Protein AF-A0A3C0FKK7-F1 (afdb_monomer_lite)

Structure (mmCIF, N/CA/C/O backbone):
data_AF-A0A3C0FKK7-F1
#
_entry.id   AF-A0A3C0FKK7-F1
#
loop_
_atom_site.group_PDB
_atom_site.id
_atom_site.type_symbol
_atom_site.label_atom_id
_atom_site.label_alt_id
_atom_site.label_comp_id
_atom_site.label_asym_id
_atom_site.label_entity_id
_atom_site.label_seq_id
_atom_site.pdbx_PDB_ins_code
_atom_site.Cartn_x
_atom_site.Cartn_y
_atom_site.Cartn_z
_atom_site.occupancy
_atom_site.B_iso_or_equiv
_atom_site.auth_seq_id
_atom_site.auth_comp_id
_atom_site.auth_asym_id
_atom_site.auth_atom_id
_atom_site.pdbx_PDB_model_num
ATOM 1 N N . SER A 1 1 ? 3.326 4.885 13.897 1.00 86.88 1 SER A N 1
ATOM 2 C CA . SER A 1 1 ? 2.472 4.801 12.696 1.00 86.88 1 SER A CA 1
ATOM 3 C C . SER A 1 1 ? 1.045 5.149 13.090 1.00 86.88 1 SER A C 1
ATOM 5 O O . SER A 1 1 ? 0.709 4.917 14.244 1.00 86.88 1 SER A O 1
ATOM 7 N N . VAL A 1 2 ? 0.241 5.730 12.191 1.00 97.00 2 VAL A N 1
ATOM 8 C CA . VAL A 1 2 ? -1.192 6.044 12.430 1.00 97.00 2 VAL A CA 1
ATOM 9 C C . VAL A 1 2 ? -2.098 4.866 12.043 1.00 97.00 2 VAL A C 1
ATOM 11 O O . VAL A 1 2 ? -3.143 4.652 12.658 1.00 97.00 2 VAL A O 1
ATOM 14 N N . VAL A 1 3 ? -1.668 4.079 11.054 1.00 97.94 3 VAL A N 1
ATOM 15 C CA . VAL A 1 3 ? -2.349 2.869 10.583 1.00 97.94 3 VAL A CA 1
ATOM 16 C C . VAL A 1 3 ? -1.455 1.639 10.724 1.00 97.94 3 VAL A C 1
ATOM 18 O O . VAL A 1 3 ? -0.226 1.758 10.773 1.00 97.94 3 VAL A O 1
ATOM 21 N N . ASP A 1 4 ? -2.075 0.462 10.737 1.00 96.94 4 ASP A N 1
ATOM 22 C CA . ASP A 1 4 ? -1.386 -0.827 10.660 1.00 96.94 4 ASP A CA 1
ATOM 23 C C . ASP A 1 4 ? -1.133 -1.306 9.216 1.00 96.94 4 ASP A C 1
ATOM 25 O O . ASP A 1 4 ? -1.484 -0.640 8.239 1.00 96.94 4 ASP A O 1
ATOM 29 N N . GLU A 1 5 ? -0.544 -2.496 9.064 1.00 95.25 5 GLU A N 1
ATOM 30 C CA . GLU A 1 5 ? -0.212 -3.105 7.769 1.00 95.25 5 GLU A CA 1
ATOM 31 C C . GLU A 1 5 ? -1.435 -3.443 6.903 1.00 95.25 5 GLU A C 1
ATOM 33 O O . GLU A 1 5 ? -1.305 -3.710 5.707 1.00 95.25 5 GLU A O 1
ATOM 38 N N . LYS A 1 6 ? -2.634 -3.424 7.495 1.00 96.56 6 LYS A N 1
ATOM 39 C CA . LYS A 1 6 ? -3.917 -3.648 6.822 1.00 96.56 6 LYS A CA 1
ATOM 40 C C . LYS A 1 6 ? -4.690 -2.348 6.622 1.00 96.56 6 LYS A C 1
ATOM 42 O O . LYS A 1 6 ? -5.894 -2.406 6.356 1.00 96.56 6 LYS A O 1
ATOM 47 N N . THR A 1 7 ? -4.020 -1.197 6.722 1.00 97.50 7 THR A N 1
ATOM 48 C CA . THR A 1 7 ? -4.569 0.161 6.549 1.00 97.50 7 THR A CA 1
ATOM 49 C C . THR A 1 7 ? -5.596 0.578 7.607 1.00 97.50 7 THR A C 1
ATOM 51 O O . THR A 1 7 ? -6.279 1.588 7.438 1.00 97.50 7 THR A O 1
ATOM 54 N N . ARG A 1 8 ? -5.734 -0.180 8.705 1.00 98.19 8 ARG A N 1
ATOM 55 C CA . ARG A 1 8 ? -6.695 0.119 9.779 1.00 98.19 8 ARG A CA 1
ATOM 56 C C . ARG A 1 8 ? -6.132 1.203 10.684 1.00 98.19 8 ARG A C 1
ATOM 58 O O . ARG A 1 8 ? -4.968 1.133 11.071 1.00 98.19 8 ARG A O 1
ATOM 65 N N . VAL A 1 9 ? -6.961 2.180 11.039 1.00 98.38 9 VAL A N 1
ATOM 66 C CA . VAL A 1 9 ? -6.571 3.247 11.971 1.00 98.38 9 VAL A CA 1
ATOM 67 C C . VAL A 1 9 ? -6.457 2.673 13.380 1.00 98.38 9 VAL A C 1
ATOM 69 O O . VAL A 1 9 ? -7.370 2.007 13.868 1.00 98.38 9 VAL A O 1
ATOM 72 N N . HIS A 1 10 ? -5.335 2.923 14.052 1.00 98.00 10 HIS A N 1
ATOM 73 C CA . HIS A 1 10 ? -5.155 2.456 15.423 1.00 98.00 10 HIS A CA 1
ATOM 74 C C . HIS A 1 10 ? -6.179 3.111 16.364 1.00 98.00 10 HIS A C 1
ATOM 76 O O . HIS A 1 10 ? -6.352 4.326 16.356 1.00 98.00 10 HIS A O 1
ATOM 82 N N . GLY A 1 11 ? -6.846 2.303 17.193 1.00 97.81 11 GLY A N 1
ATOM 83 C CA . GLY A 1 11 ? -7.809 2.788 18.190 1.00 97.81 11 GLY A CA 1
ATOM 84 C C . GLY A 1 11 ? -9.176 3.206 17.638 1.00 97.81 11 GLY A C 1
ATOM 85 O O . GLY A 1 11 ? -10.009 3.658 18.418 1.00 97.81 11 GLY A O 1
ATOM 86 N N . VAL A 1 12 ? -9.432 3.041 16.333 1.00 98.44 12 VAL A N 1
ATOM 87 C CA . VAL A 1 12 ? -10.733 3.341 15.715 1.00 98.44 12 VAL A CA 1
ATOM 88 C C . VAL A 1 12 ? -11.249 2.114 14.975 1.00 98.44 12 VAL A C 1
ATOM 90 O O . VAL A 1 12 ? -10.613 1.599 14.056 1.00 98.44 12 VAL A O 1
ATOM 93 N N . GLU A 1 13 ? -12.425 1.638 15.369 1.00 97.81 13 GLU A N 1
ATOM 94 C CA . GLU A 1 13 ? -13.067 0.503 14.717 1.00 97.81 13 GLU A CA 1
ATOM 95 C C . GLU A 1 13 ? -13.686 0.912 13.372 1.00 97.81 13 GLU A C 1
ATOM 97 O O . GLU A 1 13 ? -14.200 2.016 13.207 1.00 97.81 13 GLU A O 1
ATOM 102 N N . GLY A 1 14 ? -13.627 0.017 12.383 1.00 97.12 14 GLY A N 1
ATOM 103 C CA . GLY A 1 14 ? -14.302 0.206 11.095 1.00 97.12 14 GLY A CA 1
ATOM 104 C C . GLY A 1 14 ? -13.685 1.256 10.162 1.00 97.12 14 GLY A C 1
ATOM 105 O O . GLY A 1 14 ? -14.145 1.376 9.029 1.00 97.12 14 GLY A O 1
ATOM 106 N N . LEU A 1 15 ? -12.626 1.963 10.574 1.00 98.19 15 LEU A N 1
ATOM 107 C CA . LEU A 1 15 ? -11.987 3.017 9.783 1.00 98.19 15 LEU A CA 1
ATOM 108 C C . LEU A 1 15 ? -10.653 2.568 9.169 1.00 98.19 15 LEU A C 1
ATOM 110 O O . LEU A 1 15 ? -9.812 1.940 9.819 1.00 98.19 15 L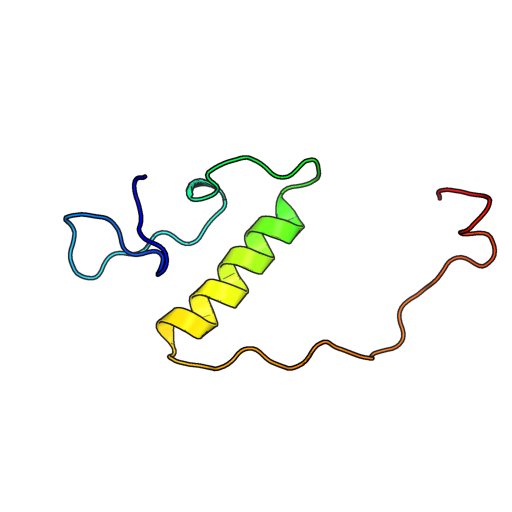EU A O 1
ATOM 114 N N . ARG A 1 16 ? -10.444 2.936 7.903 1.00 98.50 16 ARG A N 1
ATOM 115 C CA . ARG A 1 16 ? -9.187 2.747 7.170 1.00 98.50 16 ARG A CA 1
ATOM 116 C C . ARG A 1 16 ? -8.788 4.032 6.453 1.00 98.50 16 ARG A C 1
ATOM 118 O O . ARG A 1 16 ? -9.665 4.784 6.037 1.00 98.50 16 ARG A O 1
ATOM 125 N N . VAL A 1 17 ? -7.485 4.241 6.274 1.00 98.06 17 VAL A N 1
ATOM 126 C CA . VAL A 1 17 ? -6.934 5.315 5.428 1.00 98.06 17 VAL A CA 1
ATOM 127 C C . VAL A 1 17 ? -6.178 4.673 4.272 1.00 98.06 17 VAL A C 1
ATOM 129 O O . VAL A 1 17 ? -5.300 3.842 4.492 1.00 98.06 17 VAL A O 1
ATOM 132 N N . VAL A 1 18 ? -6.548 5.030 3.042 1.00 98.00 18 VAL A N 1
ATOM 133 C CA . VAL A 1 18 ? -6.024 4.425 1.809 1.00 98.00 18 VAL A CA 1
ATOM 134 C C . VAL A 1 18 ? -5.659 5.533 0.825 1.00 98.00 18 VAL A C 1
ATOM 136 O O . VAL A 1 18 ? -6.385 5.817 -0.124 1.00 98.00 18 VAL A O 1
ATOM 139 N N . ASP A 1 19 ? -4.547 6.204 1.089 1.00 96.44 19 ASP A N 1
ATOM 140 C CA . ASP A 1 19 ? -4.011 7.267 0.242 1.00 96.44 19 ASP A CA 1
ATOM 141 C C . ASP A 1 19 ? -2.496 7.426 0.465 1.00 96.44 19 ASP A C 1
ATOM 143 O O . ASP A 1 19 ? -1.857 6.619 1.139 1.00 96.44 19 ASP A O 1
ATOM 147 N N . SER A 1 20 ? -1.900 8.485 -0.082 1.00 95.62 20 SER A N 1
ATOM 148 C CA . SER A 1 20 ? -0.479 8.781 0.102 1.00 95.62 20 SER A CA 1
ATOM 149 C C . SER A 1 20 ? -0.064 9.098 1.541 1.00 95.62 20 SER A C 1
ATOM 151 O O . SER A 1 20 ? 1.124 9.011 1.847 1.00 95.62 20 SER A O 1
ATOM 153 N N . SER A 1 21 ? -0.992 9.480 2.423 1.00 95.12 21 SER A N 1
ATOM 154 C CA . SER A 1 21 ? -0.673 9.898 3.795 1.00 95.12 21 SER A CA 1
ATOM 155 C C . SER A 1 21 ? -0.154 8.752 4.666 1.00 95.12 21 SER A C 1
ATOM 157 O O . SER A 1 21 ? 0.524 9.002 5.661 1.00 95.12 21 SER A O 1
ATOM 159 N N . ILE A 1 22 ? -0.416 7.496 4.280 1.00 96.12 22 ILE A N 1
ATOM 160 C CA . ILE A 1 22 ? 0.050 6.316 5.022 1.00 96.12 22 ILE A CA 1
ATOM 161 C C . ILE A 1 22 ? 1.480 5.897 4.659 1.00 96.12 22 ILE A C 1
ATOM 163 O O . ILE A 1 22 ? 2.016 4.974 5.272 1.00 96.12 22 ILE A O 1
ATOM 167 N N . MET A 1 23 ? 2.103 6.533 3.659 1.00 94.81 23 MET A N 1
ATOM 168 C CA . MET A 1 23 ? 3.479 6.220 3.272 1.00 94.81 23 MET A CA 1
ATOM 169 C C . MET A 1 23 ? 4.445 6.600 4.410 1.00 94.81 23 MET A C 1
ATOM 171 O O . MET A 1 23 ? 4.538 7.779 4.749 1.00 94.81 23 MET A O 1
ATOM 175 N N . PRO A 1 24 ? 5.216 5.651 4.983 1.00 92.94 24 PRO A N 1
ATOM 176 C CA . PRO A 1 24 ? 6.172 5.965 6.049 1.00 92.94 24 PRO A CA 1
ATOM 177 C C . PRO A 1 24 ? 7.366 6.780 5.535 1.00 92.94 24 PRO A C 1
ATOM 179 O O . PRO A 1 24 ? 8.024 7.495 6.286 1.00 92.94 24 PRO A O 1
ATOM 182 N N . THR A 1 25 ? 7.671 6.661 4.245 1.00 93.06 25 THR A N 1
ATOM 183 C CA . THR A 1 25 ? 8.663 7.465 3.535 1.00 93.06 25 THR A CA 1
ATOM 184 C C . THR A 1 25 ? 8.160 7.673 2.115 1.00 93.06 25 THR A C 1
ATOM 186 O O . THR A 1 25 ? 7.635 6.748 1.495 1.00 93.06 25 THR A O 1
ATOM 189 N N . ILE A 1 26 ? 8.281 8.900 1.618 1.00 89.44 26 ILE A N 1
ATOM 190 C CA . ILE A 1 26 ? 7.764 9.291 0.308 1.00 89.44 26 ILE A CA 1
ATOM 191 C C . ILE A 1 26 ? 8.623 8.650 -0.79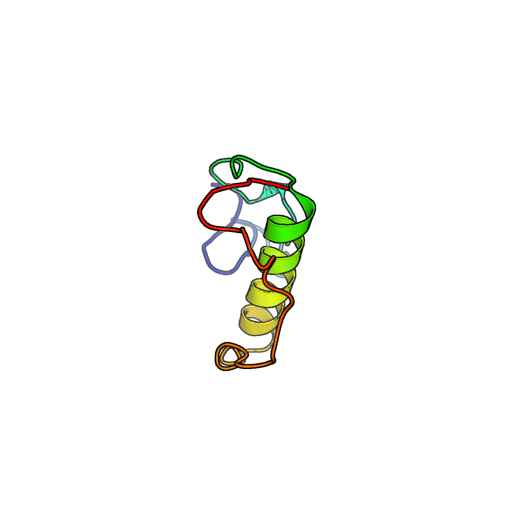0 1.00 89.44 26 ILE A C 1
ATOM 193 O O . ILE A 1 26 ? 9.851 8.687 -0.724 1.00 89.44 26 ILE A O 1
ATOM 197 N N . ALA A 1 27 ? 7.977 8.081 -1.809 1.00 88.88 27 ALA A N 1
ATOM 198 C CA . ALA A 1 27 ? 8.671 7.554 -2.978 1.00 88.88 27 ALA A CA 1
ATOM 199 C C . ALA A 1 27 ? 9.411 8.676 -3.731 1.00 88.88 27 ALA A C 1
ATOM 201 O O . ALA A 1 27 ? 8.864 9.757 -3.950 1.00 88.88 27 ALA A O 1
ATOM 202 N N . SER A 1 28 ? 10.641 8.411 -4.172 1.00 89.00 28 SER A N 1
ATOM 203 C CA . SER A 1 28 ? 11.432 9.330 -4.996 1.00 89.00 28 SER A CA 1
ATOM 204 C C . SER A 1 28 ? 10.872 9.398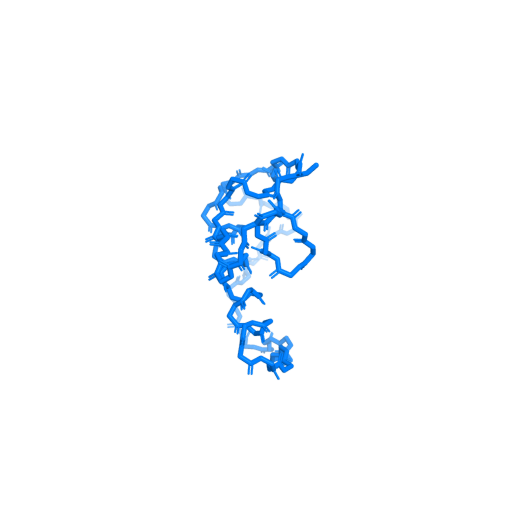 -6.423 1.00 89.00 28 SER A C 1
ATOM 206 O O . SER A 1 28 ? 11.328 8.706 -7.330 1.00 89.00 28 SER A O 1
ATOM 208 N N . GLY A 1 29 ? 9.839 10.219 -6.624 1.00 88.19 29 GLY A N 1
ATOM 209 C CA . GLY A 1 29 ? 9.180 10.403 -7.915 1.00 88.19 29 GLY A CA 1
ATOM 210 C C . GLY A 1 29 ? 7.785 11.014 -7.796 1.00 88.19 29 GLY A C 1
ATOM 211 O O . GLY A 1 29 ? 7.395 11.542 -6.757 1.00 88.19 29 GLY A O 1
ATOM 212 N N . ASN A 1 30 ? 7.019 10.946 -8.884 1.00 93.31 30 ASN A N 1
ATOM 213 C CA . 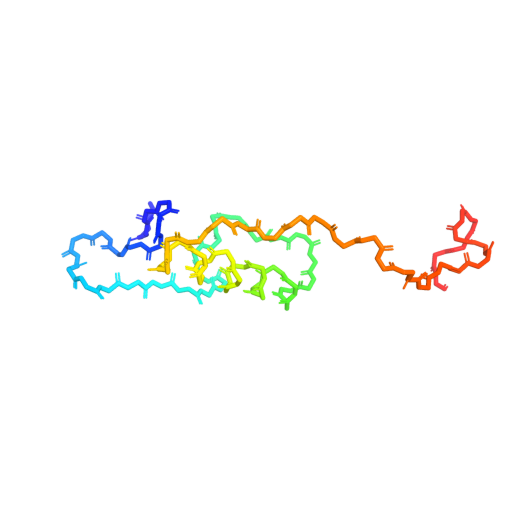A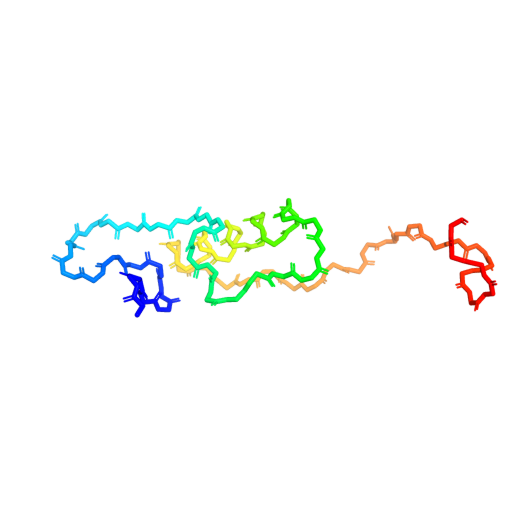SN A 1 30 ? 5.629 11.394 -8.885 1.00 93.31 30 ASN A CA 1
ATOM 214 C C . ASN A 1 30 ? 4.757 10.450 -8.036 1.00 93.31 30 ASN A C 1
ATOM 216 O O . ASN A 1 30 ? 4.817 9.232 -8.204 1.00 93.31 30 ASN A O 1
ATOM 220 N N . LEU A 1 31 ? 3.915 11.013 -7.163 1.00 94.06 31 LEU A N 1
ATOM 221 C CA . LEU A 1 31 ? 3.107 10.237 -6.216 1.00 94.06 31 LEU A CA 1
ATOM 222 C C . LEU A 1 31 ? 1.849 9.601 -6.813 1.00 94.06 31 LEU A C 1
ATOM 224 O O . LEU A 1 31 ? 1.202 8.804 -6.144 1.00 94.06 31 LEU A O 1
ATOM 228 N N . ASN A 1 32 ? 1.497 9.906 -8.059 1.00 95.69 32 ASN A N 1
ATOM 229 C CA . ASN A 1 32 ? 0.325 9.330 -8.708 1.00 95.69 32 ASN A CA 1
ATOM 230 C C . ASN A 1 32 ? 0.404 7.795 -8.750 1.00 95.69 32 ASN A C 1
ATOM 232 O O . ASN A 1 32 ? -0.502 7.125 -8.260 1.00 95.69 32 ASN A O 1
ATOM 236 N N . ALA A 1 33 ? 1.521 7.245 -9.236 1.00 95.00 33 ALA A N 1
ATOM 237 C CA . ALA A 1 33 ? 1.727 5.801 -9.306 1.00 95.00 33 ALA A CA 1
ATOM 238 C C . ALA A 1 33 ? 1.700 5.109 -7.924 1.00 95.00 33 ALA A C 1
ATOM 240 O O . ALA A 1 33 ? 0.907 4.182 -7.758 1.00 95.00 33 ALA A O 1
ATOM 241 N N . PRO A 1 34 ? 2.486 5.523 -6.906 1.00 95.69 34 PRO A N 1
ATOM 242 C CA . PRO A 1 34 ? 2.439 4.876 -5.595 1.00 95.69 34 PRO A CA 1
ATOM 243 C C . PRO A 1 34 ? 1.085 5.033 -4.893 1.00 95.69 34 PRO A C 1
ATOM 245 O O . PRO A 1 34 ? 0.643 4.085 -4.251 1.00 95.69 34 PRO A O 1
ATOM 248 N N . THR A 1 35 ? 0.379 6.157 -5.058 1.00 97.38 35 THR A N 1
ATOM 249 C CA . THR A 1 35 ? -0.978 6.316 -4.507 1.00 97.38 35 THR A CA 1
ATOM 250 C C . THR A 1 35 ? -1.964 5.333 -5.136 1.00 97.38 35 THR A C 1
ATOM 252 O O . THR A 1 35 ? -2.723 4.690 -4.413 1.00 97.38 35 THR A O 1
ATOM 255 N N . ILE A 1 36 ? -1.925 5.156 -6.463 1.00 97.19 36 ILE A N 1
ATOM 256 C CA . ILE A 1 36 ? -2.745 4.146 -7.151 1.00 97.19 36 ILE A CA 1
ATOM 257 C C . ILE A 1 36 ? -2.404 2.742 -6.633 1.00 97.19 36 ILE A C 1
ATOM 259 O O . ILE A 1 36 ? -3.306 1.981 -6.292 1.00 97.19 36 ILE A O 1
ATOM 263 N N . MET A 1 37 ? -1.115 2.411 -6.495 1.00 95.31 37 MET A N 1
ATOM 264 C CA . MET A 1 37 ? -0.684 1.102 -5.985 1.00 95.31 37 MET A CA 1
ATOM 265 C C . MET A 1 37 ? -1.167 0.824 -4.553 1.00 95.31 37 MET A C 1
ATOM 267 O O . MET A 1 37 ? -1.541 -0.310 -4.250 1.00 95.31 37 MET A O 1
ATOM 271 N N . ILE A 1 38 ? -1.189 1.836 -3.677 1.00 96.81 38 ILE A N 1
ATOM 272 C CA . ILE A 1 38 ? -1.763 1.721 -2.325 1.00 96.81 38 ILE A CA 1
ATOM 273 C C . ILE A 1 38 ? -3.254 1.381 -2.406 1.00 96.81 38 ILE A C 1
ATOM 275 O O . ILE A 1 38 ? -3.703 0.467 -1.713 1.00 96.81 38 ILE A O 1
ATOM 279 N N . GLY A 1 39 ? -4.001 2.071 -3.274 1.00 97.31 39 GLY A N 1
ATOM 280 C CA . GLY A 1 39 ? -5.420 1.808 -3.516 1.00 97.31 39 GLY A CA 1
ATOM 281 C C . GLY A 1 39 ? -5.690 0.371 -3.962 1.00 97.31 39 GLY A C 1
ATOM 282 O O . GLY A 1 39 ? -6.483 -0.327 -3.330 1.00 97.31 39 GLY A O 1
ATOM 283 N N . GLU A 1 40 ? -4.980 -0.095 -4.992 1.00 97.06 40 GLU A N 1
ATOM 284 C CA . GLU A 1 40 ? -5.096 -1.466 -5.513 1.00 97.06 40 GLU A CA 1
ATOM 285 C C . GLU A 1 40 ? -4.783 -2.509 -4.431 1.00 97.06 40 GLU A C 1
ATOM 287 O O . GLU A 1 40 ? -5.577 -3.414 -4.162 1.00 97.06 40 GLU A O 1
ATOM 292 N N . LYS A 1 41 ? -3.661 -2.342 -3.719 1.00 95.81 41 LYS A N 1
ATOM 293 C CA . LYS A 1 41 ? -3.262 -3.273 -2.658 1.00 95.81 41 LYS A CA 1
ATOM 294 C C . LYS A 1 41 ? -4.270 -3.306 -1.509 1.00 95.81 41 LYS A C 1
ATOM 296 O O . LYS A 1 41 ? -4.566 -4.378 -0.975 1.00 95.81 41 LYS A O 1
ATOM 301 N N . ALA A 1 42 ? -4.786 -2.150 -1.102 1.00 97.62 42 ALA A N 1
ATOM 302 C CA . ALA A 1 42 ? -5.774 -2.062 -0.038 1.00 97.62 42 ALA A CA 1
ATOM 303 C C . ALA A 1 42 ? -7.120 -2.666 -0.455 1.00 97.62 42 ALA A C 1
ATOM 305 O O . ALA A 1 42 ? -7.765 -3.314 0.369 1.00 97.62 42 ALA A O 1
ATOM 306 N N . ALA A 1 43 ? -7.528 -2.517 -1.720 1.00 97.38 43 ALA A N 1
ATOM 307 C CA . ALA A 1 43 ? -8.736 -3.150 -2.241 1.00 97.38 43 ALA A CA 1
ATOM 308 C C . ALA A 1 43 ? -8.674 -4.678 -2.096 1.00 97.38 43 ALA A C 1
ATOM 310 O O . ALA A 1 43 ? -9.645 -5.288 -1.637 1.00 97.38 43 ALA A O 1
ATOM 311 N N . ASP A 1 44 ? -7.524 -5.288 -2.395 1.00 97.69 44 ASP A N 1
ATOM 312 C CA . ASP A 1 44 ? -7.298 -6.719 -2.177 1.00 97.69 44 ASP A CA 1
ATOM 313 C C . ASP A 1 44 ? -7.380 -7.102 -0.695 1.00 97.69 44 ASP A C 1
ATOM 315 O O . ASP A 1 44 ? -8.089 -8.045 -0.340 1.00 97.69 44 ASP A O 1
ATOM 319 N N . ILE A 1 45 ? -6.727 -6.342 0.191 1.00 97.06 45 ILE A N 1
ATOM 320 C CA . ILE A 1 45 ? -6.762 -6.579 1.645 1.00 97.06 45 ILE A CA 1
ATOM 321 C C . ILE A 1 45 ? -8.196 -6.502 2.184 1.00 97.06 45 ILE A C 1
ATOM 323 O O . ILE A 1 45 ? -8.619 -7.370 2.947 1.00 97.06 45 ILE A O 1
ATOM 327 N N . ILE A 1 46 ? -8.952 -5.474 1.790 1.00 96.88 46 ILE A N 1
ATOM 328 C CA . ILE A 1 46 ? -10.325 -5.237 2.255 1.00 96.88 46 ILE A CA 1
ATOM 329 C C . ILE A 1 46 ? -11.269 -6.327 1.743 1.00 96.88 46 ILE A C 1
ATOM 331 O O . ILE A 1 46 ? -12.154 -6.764 2.476 1.00 96.88 46 ILE A O 1
ATOM 335 N N . ARG A 1 47 ? -11.082 -6.783 0.499 1.00 97.19 47 ARG A N 1
ATOM 336 C CA . ARG A 1 47 ? -11.922 -7.816 -0.125 1.00 97.19 47 ARG A CA 1
ATOM 337 C C . ARG A 1 47 ? -11.450 -9.245 0.152 1.00 97.19 47 ARG A C 1
ATOM 339 O O . ARG A 1 47 ? -12.117 -10.172 -0.301 1.00 97.19 47 ARG A O 1
ATOM 346 N N . GLY A 1 48 ? -10.322 -9.431 0.840 1.00 96.38 48 GLY A N 1
ATOM 347 C CA . GLY A 1 48 ? -9.720 -10.745 1.075 1.00 96.38 48 GLY A CA 1
ATOM 348 C C . GLY A 1 48 ? -9.281 -11.447 -0.214 1.00 96.38 48 GLY A C 1
ATOM 349 O O . GLY A 1 48 ? -9.401 -12.665 -0.317 1.00 96.38 48 GLY A O 1
ATOM 350 N N . LYS A 1 49 ? -8.829 -10.686 -1.216 1.00 96.94 49 LYS A N 1
ATOM 351 C CA . LYS A 1 49 ? -8.398 -11.217 -2.512 1.00 96.94 49 LYS A CA 1
ATOM 352 C C . LYS A 1 49 ? -6.886 -11.375 -2.574 1.00 96.94 49 LYS A C 1
ATOM 354 O O . LYS A 1 49 ? -6.130 -10.583 -2.017 1.00 96.94 49 LYS A O 1
ATOM 359 N N . THR A 1 50 ? -6.448 -12.406 -3.285 1.00 95.38 50 THR A N 1
ATOM 360 C CA . THR A 1 50 ? -5.053 -12.527 -3.704 1.00 95.38 50 THR A CA 1
ATOM 361 C C . THR A 1 50 ? -4.808 -11.582 -4.884 1.00 95.38 50 THR A C 1
ATOM 363 O O . THR A 1 50 ? -5.632 -11.580 -5.803 1.00 95.38 50 THR A O 1
ATOM 366 N N . PRO A 1 51 ? -3.695 -10.822 -4.894 1.00 92.12 51 PRO A N 1
ATOM 367 C CA . PRO A 1 51 ? -3.333 -9.996 -6.037 1.00 92.12 51 PRO A CA 1
ATOM 368 C C . PRO A 1 51 ? -3.224 -10.812 -7.321 1.00 92.12 51 PRO A C 1
ATOM 370 O O . PRO A 1 51 ? -2.810 -11.975 -7.303 1.00 92.12 51 PRO A O 1
ATOM 373 N N . LEU A 1 52 ? -3.567 -10.183 -8.442 1.00 92.12 52 LEU A N 1
ATOM 374 C CA . LEU A 1 52 ? -3.371 -10.774 -9.760 1.00 92.12 52 LEU A CA 1
ATOM 375 C C . LEU A 1 52 ? -1.882 -11.030 -10.027 1.00 92.12 52 LEU A C 1
ATOM 377 O O . LEU A 1 52 ? -1.001 -10.352 -9.492 1.00 92.12 52 LEU A O 1
ATOM 381 N N . ALA A 1 53 ? -1.608 -12.005 -10.893 1.00 94.94 53 ALA A N 1
ATOM 382 C CA . ALA A 1 53 ? -0.260 -12.216 -11.399 1.00 94.94 53 ALA A CA 1
ATOM 383 C C . ALA A 1 53 ? 0.229 -10.971 -12.172 1.00 94.94 53 ALA A C 1
ATOM 385 O O . ALA A 1 53 ? -0.593 -10.265 -12.769 1.00 94.94 53 ALA A O 1
ATOM 386 N N . PRO A 1 54 ? 1.550 -10.707 -12.201 1.00 92.69 54 PRO A N 1
ATOM 387 C CA . PRO A 1 54 ? 2.115 -9.636 -13.012 1.00 92.69 54 PRO A CA 1
ATOM 388 C C . PRO A 1 54 ? 1.666 -9.725 -14.473 1.00 92.69 54 PRO A C 1
ATOM 390 O O . PRO A 1 54 ? 1.595 -10.811 -15.053 1.00 92.69 54 PRO A O 1
ATOM 393 N N . SER A 1 55 ? 1.365 -8.573 -15.070 1.00 92.69 55 SER A N 1
ATOM 394 C CA . SER A 1 55 ? 0.978 -8.506 -16.478 1.00 92.69 55 SER A CA 1
ATOM 395 C C . SER A 1 55 ? 2.186 -8.752 -17.381 1.00 92.69 55 SER A C 1
ATOM 397 O O . SER A 1 55 ? 3.212 -8.093 -17.233 1.00 92.69 55 SER A O 1
ATOM 399 N N . ASN A 1 56 ? 2.024 -9.644 -18.359 1.00 94.81 56 ASN A N 1
ATOM 400 C CA . ASN A 1 56 ? 2.968 -9.849 -19.464 1.00 94.81 56 ASN A CA 1
ATOM 401 C C . ASN A 1 56 ? 2.510 -9.131 -20.746 1.00 94.81 56 ASN A C 1
ATOM 403 O O . ASN A 1 56 ? 2.916 -9.501 -21.847 1.00 94.81 56 ASN A O 1
ATOM 407 N N . ALA A 1 57 ? 1.600 -8.157 -20.629 1.00 94.38 57 ALA A N 1
ATOM 408 C CA . ALA A 1 57 ? 1.137 -7.396 -21.780 1.00 94.38 57 ALA A CA 1
ATOM 409 C C . ALA A 1 57 ? 2.314 -6.644 -22.429 1.00 94.38 57 ALA A C 1
ATOM 411 O O . ALA A 1 57 ? 3.163 -6.105 -21.712 1.00 94.38 57 ALA A O 1
ATOM 412 N N . PRO A 1 58 ? 2.373 -6.579 -23.771 1.00 93.75 58 PRO A N 1
ATOM 413 C CA . PRO A 1 58 ? 3.390 -5.788 -24.442 1.00 93.75 58 PRO A CA 1
ATOM 414 C C . PRO A 1 58 ? 3.242 -4.320 -24.031 1.00 93.75 58 PRO A C 1
ATOM 416 O O . PRO A 1 58 ? 2.141 -3.769 -24.016 1.00 93.75 58 PRO A O 1
ATOM 419 N N . TYR A 1 59 ? 4.363 -3.687 -23.708 1.00 90.94 59 TYR A N 1
ATOM 420 C CA . TYR A 1 59 ? 4.447 -2.260 -23.433 1.00 90.94 59 TYR A CA 1
ATOM 421 C C . TYR A 1 59 ? 5.484 -1.633 -24.358 1.00 90.94 59 TYR A C 1
ATOM 423 O O . TYR A 1 59 ? 6.346 -2.312 -24.918 1.00 90.94 59 TYR A O 1
ATOM 431 N N . PHE A 1 60 ? 5.380 -0.324 -24.552 1.00 92.25 60 PHE A N 1
ATOM 432 C CA . PHE A 1 60 ? 6.313 0.385 -25.409 1.00 92.25 60 PHE A CA 1
ATOM 433 C C . PHE A 1 60 ? 7.704 0.450 -24.766 1.00 92.25 60 PHE A C 1
ATOM 435 O O . PHE A 1 60 ? 7.854 0.923 -23.638 1.00 92.25 60 PHE A O 1
ATOM 442 N N . VAL A 1 61 ? 8.718 0.032 -25.522 1.00 91.06 61 VAL A N 1
ATOM 443 C CA . VAL A 1 61 ? 10.135 0.187 -25.187 1.00 91.06 61 VAL A CA 1
ATOM 444 C C . VAL A 1 61 ? 10.770 1.027 -26.288 1.00 91.06 61 VAL A C 1
ATOM 446 O O . VAL A 1 61 ? 10.651 0.692 -27.466 1.00 91.06 61 VAL A O 1
ATOM 449 N N . HIS A 1 62 ? 11.416 2.134 -25.920 1.00 90.00 62 HIS A N 1
ATOM 450 C CA . HIS A 1 62 ? 12.116 2.973 -26.892 1.00 90.00 62 HIS A CA 1
ATOM 451 C C . HIS A 1 62 ? 13.279 2.185 -27.517 1.00 90.00 62 HIS A C 1
ATOM 453 O O . HIS A 1 62 ? 14.019 1.519 -26.797 1.00 90.00 62 HIS A O 1
ATOM 459 N N . SER A 1 63 ? 13.471 2.267 -28.837 1.00 92.62 63 SER A N 1
ATOM 460 C CA . SER A 1 63 ? 14.490 1.475 -29.552 1.00 92.62 63 SER A CA 1
ATOM 461 C C . SER A 1 63 ? 15.922 1.745 -29.078 1.00 92.62 63 SER A C 1
ATOM 463 O O . SER A 1 63 ? 16.763 0.858 -29.143 1.00 92.62 63 SER A O 1
ATOM 465 N N . GLU A 1 64 ? 16.189 2.947 -28.566 1.00 93.44 64 GLU A N 1
ATOM 466 C CA . GLU A 1 64 ? 17.497 3.362 -28.037 1.00 93.44 64 GLU A CA 1
ATOM 467 C C . GLU A 1 64 ? 17.501 3.512 -26.501 1.00 93.44 64 GLU A C 1
ATOM 469 O O . GLU A 1 64 ? 18.254 4.320 -25.967 1.00 93.44 64 GLU A O 1
ATOM 474 N N . TRP A 1 65 ? 16.632 2.802 -25.766 1.00 91.69 65 TRP A N 1
ATOM 475 C CA . TRP A 1 65 ? 16.475 2.991 -24.309 1.00 91.69 65 TRP A CA 1
ATOM 476 C C . TRP A 1 65 ? 17.772 2.808 -23.496 1.00 91.69 65 TRP A C 1
ATOM 478 O O . TRP A 1 65 ? 17.900 3.393 -22.424 1.00 91.69 65 TRP A O 1
ATOM 488 N N . GLU A 1 66 ? 18.726 2.020 -24.000 1.00 92.50 66 GLU A N 1
ATOM 489 C CA . GLU A 1 66 ? 20.026 1.785 -23.354 1.00 92.50 66 GLU A CA 1
ATOM 490 C C . GLU A 1 66 ? 20.946 3.010 -23.407 1.00 92.50 66 GLU A C 1
ATOM 492 O O . GLU A 1 66 ? 21.785 3.198 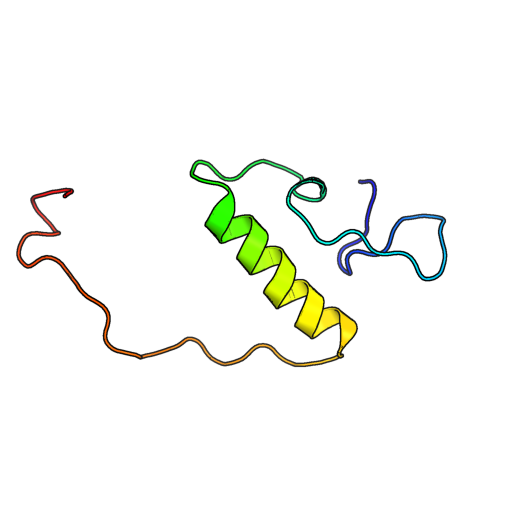-22.530 1.00 92.50 66 GLU A O 1
ATOM 497 N N . THR A 1 67 ? 20.801 3.846 -24.437 1.00 93.75 67 THR A N 1
ATOM 498 C CA . THR A 1 67 ? 21.720 4.958 -24.720 1.00 93.75 67 THR A CA 1
ATOM 499 C C . THR A 1 67 ? 21.049 6.325 -24.659 1.00 93.75 67 THR A C 1
ATOM 501 O O . THR A 1 67 ? 21.745 7.341 -24.631 1.00 93.75 67 THR A O 1
ATOM 504 N N . LYS A 1 68 ? 19.712 6.380 -24.610 1.00 86.19 68 LYS A N 1
ATOM 505 C CA . LYS A 1 68 ? 18.932 7.619 -24.545 1.00 86.19 68 LYS A CA 1
ATOM 506 C C . LYS A 1 68 ? 17.787 7.496 -23.550 1.00 86.19 68 LYS A C 1
ATOM 508 O O . LYS A 1 68 ? 16.907 6.644 -23.677 1.00 86.19 68 LYS A O 1
ATOM 513 N N . GLN A 1 69 ? 17.769 8.406 -22.582 1.00 75.94 69 GLN A N 1
ATOM 514 C CA . GLN A 1 69 ? 16.688 8.512 -21.614 1.00 75.94 69 GLN A CA 1
ATOM 515 C C . GLN A 1 69 ? 15.708 9.612 -22.041 1.00 75.94 69 GLN A C 1
ATOM 517 O O . GLN A 1 69 ? 15.875 10.761 -21.651 1.00 75.94 69 GLN A O 1
ATOM 522 N N . ARG A 1 70 ? 14.672 9.190 -22.786 1.00 64.88 70 ARG A N 1
ATOM 523 C CA . ARG A 1 70 ? 13.608 9.998 -23.424 1.00 64.88 70 ARG A CA 1
ATOM 524 C C . ARG A 1 70 ? 14.066 10.998 -24.485 1.00 64.88 70 ARG A C 1
ATOM 526 O O . ARG A 1 70 ? 15.087 11.685 -24.295 1.00 64.88 70 ARG A O 1
#

Sequence (70 aa):
SVVDEKTRVHGVEGLRVVDSSIMPTIASGNLNAPTIMIGEKAADIIRGKTPLAPSNAPYFVHSEWETKQR

Foldseek 3Di:
DQADPLQHGPPDPPDGDQAQVPDPDDDPDDRPVVSVVSVLVNVCSVVVHDDDDDDPDDDDDDPCVVPDDD

Secondary structure (DSSP, 8-state):
--B-TTSBBTT-TT-B--SGGG-SS--SS-SHHHHHHHHHHHHHHHHTPPPPPPP-------TTTTT---

pLDDT: mean 94.17, std 5.13, range [64.88, 98.5]

Radius of gyration: 16.65 Å; chains: 1; bounding box: 36×24×48 Å